Protein AF-A0A257Z783-F1 (afdb_monomer)

Mean predicted aligned error: 19.73 Å

Secondary structure (DSSP, 8-state):
--------------------------------S-TTS----PPPPPTT--HHHHHHHTTT--PPPS---TT---PPPPPP-PPPPPPPPGGG-----

Structure (mmCIF, N/CA/C/O backbone):
data_AF-A0A257Z783-F1
#
_entry.id   AF-A0A257Z783-F1
#
loop_
_atom_site.group_PDB
_atom_site.id
_atom_site.type_symbol
_atom_site.label_atom_id
_atom_site.label_alt_id
_atom_site.label_comp_id
_atom_site.label_asym_id
_atom_site.label_entity_id
_atom_site.label_seq_id
_atom_site.pdbx_PDB_ins_code
_atom_site.Cartn_x
_atom_site.Cartn_y
_atom_site.Cartn_z
_atom_site.occupancy
_atom_site.B_iso_or_equiv
_atom_site.auth_seq_id
_atom_site.auth_comp_id
_atom_site.auth_asym_id
_atom_site.auth_atom_id
_atom_site.pdbx_PDB_model_num
ATOM 1 N N . MET A 1 1 ? 47.868 -20.143 42.352 1.00 42.81 1 MET A N 1
ATOM 2 C CA . MET A 1 1 ? 47.563 -21.199 41.360 1.00 42.81 1 MET A CA 1
ATOM 3 C C . MET A 1 1 ? 46.332 -20.704 40.606 1.00 42.81 1 MET A C 1
ATOM 5 O O . MET A 1 1 ? 45.280 -20.632 41.211 1.00 42.81 1 MET A O 1
ATOM 9 N N . ARG A 1 2 ? 46.517 -19.899 39.553 1.00 41.31 2 ARG A N 1
ATOM 10 C CA . ARG A 1 2 ? 46.741 -20.287 38.142 1.00 41.31 2 ARG A CA 1
ATOM 11 C C . ARG A 1 2 ? 45.448 -20.762 37.455 1.00 41.31 2 ARG A C 1
ATOM 13 O O . ARG A 1 2 ? 45.068 -21.914 37.589 1.00 41.31 2 ARG A O 1
ATOM 20 N N . THR A 1 3 ? 44.805 -19.801 36.785 1.00 50.72 3 THR A N 1
ATOM 21 C CA . THR A 1 3 ? 44.270 -19.854 35.408 1.00 50.72 3 THR A CA 1
ATOM 22 C C . THR A 1 3 ? 44.283 -21.204 34.683 1.00 50.72 3 THR A C 1
ATOM 24 O O . THR A 1 3 ? 45.348 -21.802 34.595 1.00 50.72 3 THR A O 1
ATOM 27 N N . LEU A 1 4 ? 43.136 -21.567 34.077 1.00 49.03 4 LEU A N 1
ATOM 28 C CA . LEU A 1 4 ? 42.863 -22.481 32.933 1.00 49.03 4 LEU A CA 1
ATOM 29 C C . LEU A 1 4 ? 41.532 -23.208 33.247 1.00 49.03 4 LEU A C 1
ATOM 31 O O . LEU A 1 4 ? 41.415 -23.806 34.302 1.00 49.03 4 LEU A O 1
ATOM 35 N N . ALA A 1 5 ? 40.461 -23.170 32.456 1.00 48.25 5 ALA A N 1
ATOM 36 C CA . ALA A 1 5 ? 40.423 -23.269 31.009 1.00 48.25 5 ALA A CA 1
ATOM 37 C C . ALA A 1 5 ? 39.162 -22.595 30.425 1.00 48.25 5 ALA A C 1
ATOM 39 O O . ALA A 1 5 ? 38.062 -23.140 30.450 1.00 48.25 5 ALA A O 1
ATOM 40 N N . LEU A 1 6 ? 39.362 -21.416 29.836 1.00 52.78 6 LEU A N 1
ATOM 41 C CA . LEU A 1 6 ? 38.673 -21.007 28.615 1.00 52.78 6 LEU A CA 1
ATOM 42 C C . LEU A 1 6 ? 39.335 -21.787 27.473 1.00 52.78 6 LEU A C 1
ATOM 44 O O . LEU A 1 6 ? 40.417 -21.388 27.063 1.00 52.78 6 LEU A O 1
ATOM 48 N N . SER A 1 7 ? 38.773 -22.911 27.023 1.00 59.12 7 SER A N 1
ATOM 49 C CA . SER A 1 7 ? 39.060 -23.482 25.693 1.00 59.12 7 SER A CA 1
ATOM 50 C C . SER A 1 7 ? 38.264 -24.770 25.468 1.00 59.12 7 SER A C 1
ATOM 52 O O . SER A 1 7 ? 38.707 -25.848 25.842 1.00 59.12 7 SER A O 1
ATOM 54 N N . PHE A 1 8 ? 37.099 -24.661 24.837 1.00 45.12 8 PHE A N 1
ATOM 55 C CA . PHE A 1 8 ? 36.646 -25.641 23.848 1.00 45.12 8 PHE A CA 1
ATOM 56 C C . PHE A 1 8 ? 35.930 -24.817 22.768 1.00 45.12 8 PHE A C 1
ATOM 58 O O . PHE A 1 8 ? 34.838 -24.306 22.978 1.00 45.12 8 PHE A O 1
ATOM 65 N N . CYS A 1 9 ? 36.678 -24.422 21.735 1.00 40.00 9 CYS A N 1
ATOM 66 C CA . CYS A 1 9 ? 36.524 -25.036 20.414 1.00 40.00 9 CYS A CA 1
ATOM 67 C C . CYS A 1 9 ? 35.132 -24.679 19.846 1.00 40.00 9 CYS A C 1
ATOM 69 O O . CYS A 1 9 ? 34.186 -25.436 19.991 1.00 40.00 9 CYS A O 1
ATOM 71 N N . ALA A 1 10 ? 34.876 -23.463 19.356 1.00 50.22 10 ALA A N 1
ATOM 72 C CA . ALA A 1 10 ? 35.476 -22.896 18.147 1.00 50.22 10 ALA A CA 1
ATOM 73 C C . ALA A 1 10 ? 35.578 -23.930 17.017 1.00 50.22 10 ALA A C 1
ATOM 75 O O . ALA A 1 10 ? 36.682 -24.232 16.599 1.00 50.22 10 ALA A O 1
ATOM 76 N N . LEU A 1 11 ? 34.454 -24.503 16.574 1.00 50.78 11 LEU A N 1
ATOM 77 C CA . LEU A 1 11 ? 34.279 -25.144 15.262 1.00 50.78 11 LEU A CA 1
ATOM 78 C C . LEU A 1 11 ? 32.816 -25.587 15.122 1.00 50.78 11 LEU A C 1
ATOM 80 O O . LEU A 1 11 ? 32.258 -26.143 16.059 1.00 50.78 11 LEU A O 1
ATOM 84 N N . SER A 1 12 ? 32.245 -25.413 13.927 1.00 52.25 12 SER A N 1
ATOM 85 C CA . SER A 1 12 ? 30.865 -25.757 13.541 1.00 52.25 12 SER A CA 1
ATOM 86 C C . SER A 1 12 ? 29.859 -24.646 13.885 1.00 52.25 12 SER A C 1
ATOM 88 O O . SER A 1 12 ? 29.563 -24.400 15.042 1.00 52.25 12 SER A O 1
ATOM 90 N N . LEU A 1 13 ? 29.288 -23.896 12.947 1.00 47.78 13 LEU A N 1
ATOM 91 C CA . LEU A 1 13 ? 28.882 -24.313 11.616 1.00 47.78 13 LEU A CA 1
ATOM 92 C C . LEU A 1 13 ? 28.637 -23.055 10.768 1.00 47.78 13 LEU A C 1
ATOM 94 O O . LEU A 1 13 ? 27.625 -22.375 10.916 1.00 47.78 13 LEU A O 1
ATOM 98 N N . CYS A 1 14 ? 29.577 -22.749 9.872 1.00 49.12 14 CYS A N 1
ATOM 99 C CA . CYS A 1 14 ? 29.303 -21.942 8.689 1.00 49.12 14 CYS A CA 1
ATOM 100 C C . CYS A 1 14 ? 28.285 -22.695 7.830 1.00 49.12 14 CYS A C 1
ATOM 102 O O . CYS A 1 14 ? 28.662 -23.559 7.044 1.00 49.12 14 CYS A O 1
ATOM 104 N N . ALA A 1 15 ? 27.004 -22.393 7.970 1.00 54.25 15 ALA A N 1
ATOM 105 C CA . ALA A 1 15 ? 26.013 -22.733 6.965 1.00 54.25 15 ALA A CA 1
ATOM 106 C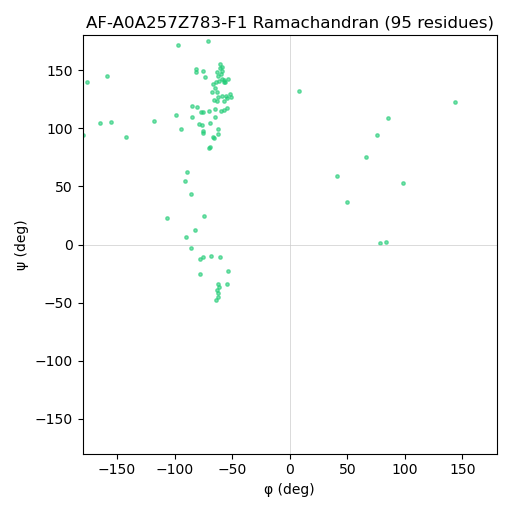 C . ALA A 1 15 ? 24.810 -21.817 7.148 1.00 54.25 15 ALA A C 1
ATOM 108 O O . ALA A 1 15 ? 24.427 -21.543 8.278 1.00 54.25 15 ALA A O 1
ATOM 109 N N . LEU A 1 16 ? 24.187 -21.448 6.028 1.00 52.97 16 LEU A N 1
ATOM 110 C CA . LEU A 1 16 ? 22.890 -20.768 5.917 1.00 52.97 16 LEU A CA 1
ATOM 111 C C . LEU A 1 16 ? 22.962 -19.248 5.708 1.00 52.97 16 LEU A C 1
ATOM 113 O O . LEU A 1 16 ? 22.241 -18.483 6.335 1.00 52.97 16 LEU A O 1
ATOM 117 N N . LEU A 1 17 ? 23.724 -18.816 4.700 1.00 54.75 17 LEU A N 1
ATOM 118 C CA . LEU A 1 17 ? 23.270 -17.699 3.861 1.00 54.75 17 LEU A CA 1
ATOM 119 C C . LEU A 1 17 ? 22.447 -18.274 2.701 1.00 54.75 17 LEU A C 1
ATOM 121 O O . LEU A 1 17 ? 22.829 -18.200 1.537 1.00 54.75 17 LEU A O 1
ATOM 125 N N . ALA A 1 18 ? 21.329 -18.922 3.036 1.00 53.75 18 ALA A N 1
ATOM 126 C CA . ALA A 1 18 ? 20.290 -19.206 2.059 1.00 53.75 18 ALA A CA 1
ATOM 127 C C . ALA A 1 18 ? 19.560 -17.884 1.811 1.00 53.75 18 ALA A C 1
ATOM 129 O O . ALA A 1 18 ? 18.704 -17.482 2.595 1.00 53.75 18 ALA A O 1
ATOM 130 N N . VAL A 1 19 ? 19.959 -17.173 0.755 1.00 56.91 19 VAL A N 1
ATOM 131 C CA . VAL A 1 19 ? 19.202 -16.033 0.233 1.00 56.91 19 VAL A CA 1
ATOM 132 C C . VAL A 1 19 ? 17.858 -16.582 -0.231 1.00 56.91 19 VAL A C 1
ATOM 134 O O . VAL A 1 19 ? 17.748 -17.199 -1.289 1.00 56.91 19 VAL A O 1
ATOM 137 N N . SER A 1 20 ? 16.840 -16.422 0.608 1.00 54.44 20 SER A N 1
ATOM 138 C CA . SER A 1 20 ? 15.463 -16.717 0.259 1.00 54.44 20 SER A CA 1
ATOM 139 C C . SER A 1 20 ? 15.001 -15.679 -0.760 1.00 54.44 20 SER A C 1
ATOM 141 O O . SER A 1 20 ? 14.720 -14.528 -0.433 1.00 54.44 20 SER A O 1
ATOM 143 N N . THR A 1 21 ? 14.917 -16.079 -2.027 1.00 56.47 21 THR A N 1
ATOM 144 C CA . THR A 1 21 ? 14.107 -15.367 -3.017 1.00 56.47 21 THR A CA 1
ATOM 145 C C . THR A 1 21 ? 12.651 -15.535 -2.600 1.00 56.47 21 THR A C 1
ATOM 147 O O . THR A 1 21 ? 12.023 -16.548 -2.910 1.00 56.47 21 THR A O 1
ATOM 150 N N . VAL A 1 22 ? 12.139 -14.585 -1.818 1.00 57.25 22 VAL A N 1
ATOM 151 C CA . VAL A 1 22 ? 10.732 -14.559 -1.417 1.00 57.25 22 VAL A CA 1
ATOM 152 C C . VAL A 1 22 ? 9.910 -14.337 -2.690 1.00 57.25 22 VAL A C 1
ATOM 154 O O . VAL A 1 22 ? 10.079 -13.297 -3.331 1.00 57.25 22 VAL A O 1
ATOM 157 N N . PRO A 1 23 ? 9.055 -15.285 -3.114 1.00 51.84 23 PRO A N 1
ATOM 158 C CA . PRO A 1 23 ? 8.115 -14.999 -4.182 1.00 51.84 23 PRO A CA 1
ATOM 159 C C . PRO A 1 23 ? 7.192 -13.878 -3.699 1.00 51.84 23 PRO A C 1
ATOM 161 O O . PRO A 1 23 ? 6.602 -13.975 -2.624 1.00 51.84 23 PRO A O 1
ATOM 164 N N . VAL A 1 24 ? 7.071 -12.803 -4.482 1.00 56.34 24 VAL A N 1
ATOM 165 C CA . VAL A 1 24 ? 6.038 -11.783 -4.269 1.00 56.34 24 VAL A CA 1
ATOM 166 C C . VAL A 1 24 ? 4.695 -12.460 -4.519 1.00 56.34 24 VAL A C 1
ATOM 168 O O . VAL A 1 24 ? 4.226 -12.581 -5.648 1.00 56.34 24 VAL A O 1
ATOM 171 N N . GLN A 1 25 ? 4.108 -12.992 -3.453 1.00 52.56 25 GLN A N 1
ATOM 172 C CA . GLN A 1 25 ? 2.763 -13.536 -3.465 1.00 52.56 25 GLN A CA 1
ATOM 173 C C . GLN A 1 25 ? 1.803 -12.351 -3.475 1.00 52.56 25 GLN A C 1
ATOM 175 O O . GLN A 1 25 ? 1.745 -11.578 -2.519 1.00 52.56 25 GLN A O 1
ATOM 180 N N . ALA A 1 26 ? 1.062 -12.200 -4.574 1.00 56.12 26 ALA A N 1
ATOM 181 C CA . ALA A 1 26 ? -0.094 -11.319 -4.610 1.00 56.12 26 ALA A CA 1
ATOM 182 C C . ALA A 1 26 ? -0.991 -11.662 -3.412 1.00 56.12 26 ALA A C 1
ATOM 184 O O . ALA A 1 26 ? -1.324 -12.830 -3.196 1.00 56.12 26 ALA A O 1
ATOM 185 N N . GLN A 1 27 ? -1.335 -10.655 -2.607 1.00 56.91 27 GLN A N 1
ATOM 186 C CA . GLN A 1 27 ? -2.197 -10.820 -1.441 1.00 56.91 27 GLN A CA 1
ATOM 187 C C . GLN A 1 27 ? -3.621 -11.118 -1.921 1.00 56.91 27 GLN A C 1
ATOM 189 O O . GLN A 1 27 ? -4.461 -10.229 -2.033 1.00 56.91 27 GLN A O 1
ATOM 194 N N . ILE A 1 28 ? -3.894 -12.385 -2.231 1.00 55.22 28 ILE A N 1
ATOM 195 C CA . ILE A 1 28 ? -5.259 -12.883 -2.354 1.00 55.22 28 ILE A CA 1
ATOM 196 C C . ILE A 1 28 ? -5.852 -12.761 -0.953 1.00 55.22 28 ILE A C 1
ATOM 198 O O . ILE A 1 28 ? -5.417 -13.452 -0.031 1.00 55.22 28 ILE A O 1
ATOM 202 N N . GLY A 1 29 ? -6.790 -11.830 -0.773 1.00 58.88 29 GLY A N 1
ATOM 203 C CA . GLY A 1 29 ? -7.473 -11.653 0.502 1.00 58.88 29 GLY A CA 1
ATOM 204 C C . GLY A 1 29 ? -8.085 -12.982 0.938 1.00 58.88 29 GLY A C 1
ATOM 205 O O . GLY A 1 29 ? -8.949 -13.517 0.250 1.00 58.88 29 GLY A O 1
ATOM 206 N N . THR A 1 30 ? -7.647 -13.518 2.077 1.00 61.41 30 THR A N 1
ATOM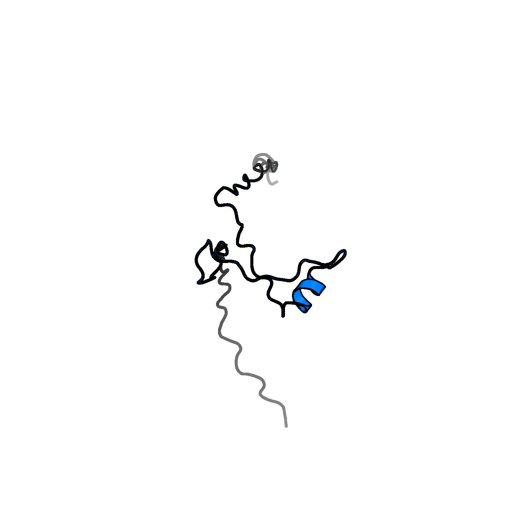 207 C CA . THR A 1 30 ? -8.116 -14.794 2.652 1.00 61.41 30 THR A CA 1
ATOM 208 C C . THR A 1 30 ? -9.508 -14.684 3.277 1.00 61.41 30 THR A C 1
ATOM 210 O O . THR A 1 30 ? -9.860 -15.446 4.174 1.00 61.41 30 THR A O 1
ATOM 213 N N . ASP A 1 31 ? -10.309 -13.718 2.831 1.00 66.75 31 ASP A N 1
ATOM 214 C CA . ASP A 1 31 ? -11.648 -13.500 3.349 1.00 66.75 31 ASP A CA 1
ATOM 215 C C . ASP A 1 31 ? -12.555 -14.653 2.893 1.00 66.75 31 ASP A C 1
ATOM 217 O O . ASP A 1 31 ? -12.806 -14.780 1.693 1.00 66.75 31 ASP A O 1
ATOM 221 N N . PRO A 1 32 ? -13.067 -15.487 3.817 1.00 74.06 32 PRO A N 1
ATOM 222 C CA . PRO A 1 32 ? -13.879 -16.649 3.464 1.00 74.06 32 PRO A CA 1
ATOM 223 C C . PRO A 1 32 ? -15.248 -16.265 2.882 1.00 74.06 32 PRO A C 1
ATOM 225 O O . PRO A 1 32 ? -15.979 -17.127 2.396 1.00 74.06 32 PRO A O 1
ATOM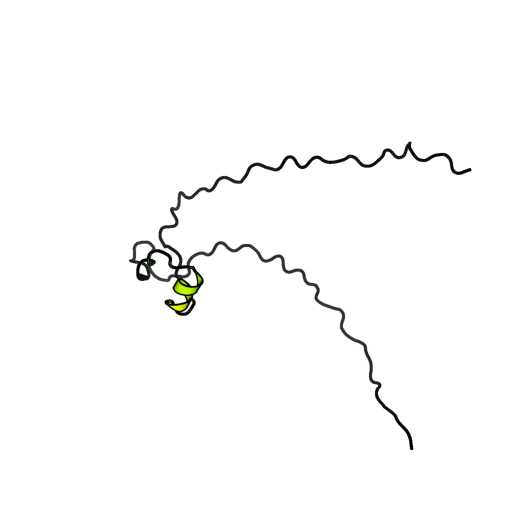 228 N N . ARG A 1 33 ? -15.639 -14.985 2.948 1.00 73.56 33 ARG A N 1
ATOM 229 C CA . ARG A 1 33 ? -16.923 -14.506 2.429 1.00 73.56 33 ARG A CA 1
ATOM 230 C C . ARG A 1 33 ? -16.908 -14.415 0.902 1.00 73.56 33 ARG A C 1
ATOM 232 O O . ARG A 1 33 ? -15.886 -14.048 0.322 1.00 73.56 33 ARG A O 1
ATOM 239 N N . PRO A 1 34 ? -18.055 -14.615 0.230 1.00 76.00 34 PRO A N 1
ATOM 240 C CA . PRO A 1 34 ? -18.128 -14.487 -1.222 1.00 76.00 3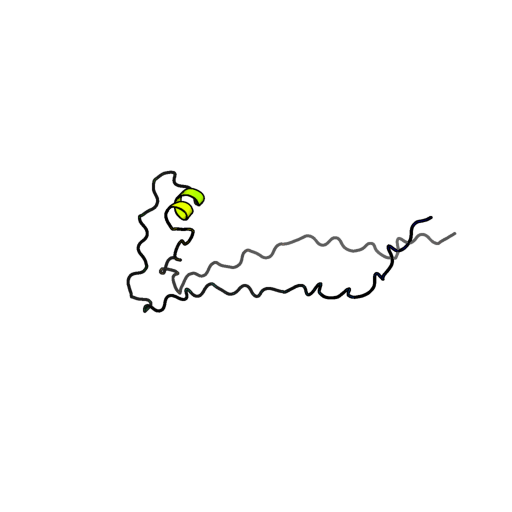4 PRO A CA 1
ATOM 241 C C . PRO A 1 34 ? -17.746 -13.065 -1.686 1.00 76.00 34 PRO A C 1
ATOM 243 O O . PRO A 1 34 ? -17.911 -12.115 -0.911 1.00 76.00 34 PRO A O 1
ATOM 246 N N . PRO A 1 35 ? -17.277 -12.882 -2.936 1.00 70.56 35 PRO A N 1
ATOM 247 C CA . PRO A 1 35 ? -16.834 -11.581 -3.461 1.00 70.56 35 PRO A CA 1
ATOM 248 C C . PRO A 1 35 ? -17.885 -10.471 -3.331 1.00 70.56 35 PRO A C 1
ATOM 250 O O . PRO A 1 35 ? -17.553 -9.327 -3.048 1.00 70.56 35 PRO A O 1
ATOM 253 N N . ASN A 1 36 ? -19.163 -10.840 -3.451 1.00 72.56 36 ASN A N 1
ATOM 254 C CA . ASN A 1 36 ? -20.293 -9.910 -3.404 1.00 72.56 36 ASN A CA 1
ATOM 255 C C . ASN A 1 36 ? -20.786 -9.617 -1.974 1.00 72.56 36 ASN A C 1
ATOM 257 O O . ASN A 1 36 ? -21.723 -8.841 -1.798 1.00 72.56 36 ASN A O 1
ATOM 261 N N . ALA A 1 37 ? -20.216 -10.258 -0.947 1.00 72.75 37 ALA A N 1
ATOM 262 C CA . ALA A 1 37 ? -20.577 -9.963 0.435 1.00 72.75 37 ALA A CA 1
ATOM 263 C C . ALA A 1 37 ? -19.984 -8.615 0.879 1.00 72.75 37 ALA A C 1
ATOM 265 O O . ALA A 1 37 ? -18.832 -8.314 0.538 1.00 72.75 37 ALA A O 1
AT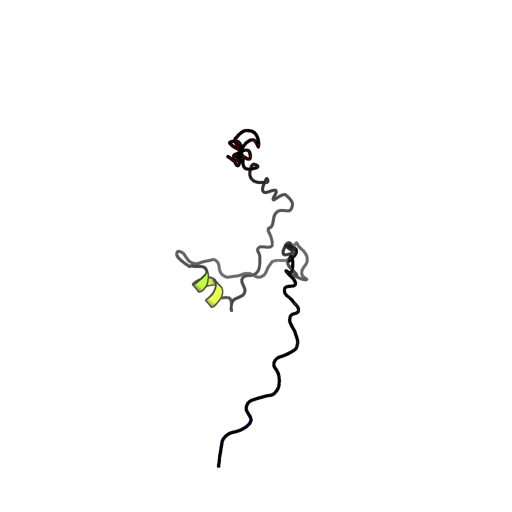OM 266 N N . PRO A 1 38 ? -20.709 -7.839 1.707 1.00 70.88 38 PRO A N 1
ATOM 267 C CA . PRO A 1 38 ? -20.157 -6.653 2.349 1.00 70.88 38 PRO A CA 1
ATOM 268 C C . PRO A 1 38 ? -18.839 -6.980 3.066 1.00 70.88 38 PRO A C 1
ATOM 270 O O . PRO A 1 38 ? -18.761 -7.951 3.825 1.00 70.88 38 PRO A O 1
ATOM 273 N N . GLY A 1 39 ? -17.795 -6.192 2.795 1.00 69.75 39 GLY A N 1
ATOM 274 C CA . GLY A 1 39 ? -16.496 -6.313 3.460 1.00 69.75 39 GLY A CA 1
ATOM 275 C C . GLY A 1 39 ? -16.532 -5.860 4.922 1.00 69.75 39 GLY A C 1
ATOM 276 O O . GLY A 1 39 ? -17.567 -5.392 5.396 1.00 69.75 39 GLY A O 1
ATOM 277 N N . PRO A 1 40 ? -15.432 -6.015 5.680 1.00 72.75 40 PRO A N 1
ATOM 278 C CA . PRO A 1 40 ? -15.347 -5.421 7.008 1.00 72.75 40 PRO A CA 1
ATOM 279 C C . PRO A 1 40 ? -15.411 -3.897 6.854 1.00 72.75 40 PRO A C 1
ATOM 281 O O . PRO A 1 40 ? -14.625 -3.318 6.104 1.00 72.75 40 PRO A O 1
ATOM 284 N N . ALA A 1 41 ? -16.365 -3.258 7.525 1.00 70.94 41 ALA A N 1
ATOM 285 C CA . ALA A 1 41 ? -16.493 -1.809 7.506 1.00 70.94 41 ALA A CA 1
ATOM 286 C C . ALA A 1 41 ? -15.561 -1.220 8.567 1.00 70.94 41 ALA A C 1
ATOM 288 O O . ALA A 1 41 ? -15.803 -1.377 9.763 1.00 70.94 41 ALA A O 1
ATOM 289 N N . LEU A 1 42 ? -14.497 -0.551 8.127 1.00 77.69 42 LEU A N 1
ATOM 290 C CA . LEU A 1 42 ? -13.797 0.388 8.992 1.00 77.69 42 LEU A CA 1
ATOM 291 C C . LEU A 1 42 ? -14.549 1.724 9.005 1.00 77.69 42 LEU A C 1
ATOM 293 O O . LEU A 1 42 ? -15.137 2.099 7.984 1.00 77.69 42 LEU A O 1
ATOM 297 N N . PRO A 1 43 ? -14.510 2.469 10.124 1.00 79.31 43 PRO A N 1
ATOM 298 C CA . PRO A 1 43 ? -14.889 3.872 10.109 1.00 79.31 43 PRO A CA 1
ATOM 299 C C . PRO A 1 43 ? -14.080 4.605 9.027 1.00 79.31 43 PRO A C 1
ATOM 301 O O . PRO A 1 43 ? -12.900 4.289 8.841 1.00 79.31 43 PRO A O 1
ATOM 304 N N . PRO A 1 44 ? -14.681 5.565 8.307 1.00 81.50 44 PRO A N 1
ATOM 305 C CA . PRO A 1 44 ? -13.954 6.335 7.310 1.00 81.50 44 PRO A CA 1
ATOM 306 C C . PRO A 1 44 ? -12.775 7.083 7.959 1.00 81.50 44 PRO A C 1
ATOM 308 O O . PRO A 1 44 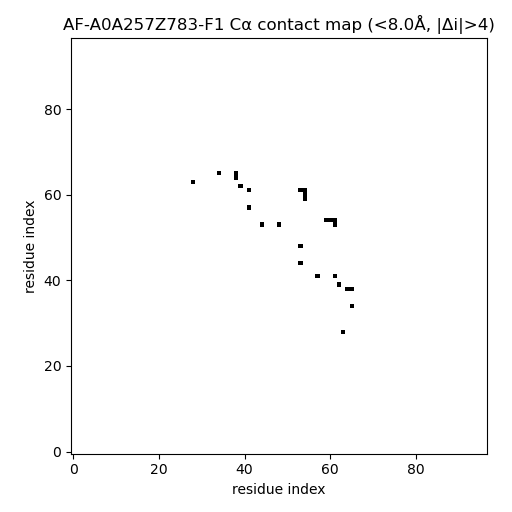? -12.900 7.508 9.114 1.00 81.50 44 PRO A O 1
ATOM 311 N N . PRO A 1 45 ? -11.658 7.269 7.229 1.00 83.81 45 PRO A N 1
ATOM 312 C CA . PRO A 1 45 ? -10.538 8.056 7.721 1.00 83.81 45 PRO A CA 1
ATOM 313 C C . PRO A 1 45 ? -10.968 9.477 8.084 1.00 83.81 45 PRO A C 1
ATOM 315 O O . PRO A 1 45 ? -11.784 10.092 7.388 1.00 83.81 45 PRO A O 1
ATOM 318 N N . GLN A 1 46 ? -10.411 10.008 9.166 1.00 89.56 46 GLN A N 1
ATOM 319 C CA . GLN A 1 46 ? -10.649 11.391 9.575 1.00 89.56 46 GLN A CA 1
ATOM 320 C C . GLN A 1 46 ? -9.749 12.356 8.780 1.00 89.56 46 GLN A C 1
ATOM 322 O O . GLN A 1 46 ? -8.643 11.986 8.377 1.00 89.56 46 GLN A O 1
ATOM 327 N N . PRO A 1 47 ? -10.175 13.611 8.544 1.00 92.06 47 PRO A N 1
ATOM 328 C CA . PRO A 1 47 ? -9.319 14.604 7.900 1.00 92.06 47 PRO A CA 1
ATOM 329 C C . PRO A 1 47 ? -8.012 14.807 8.682 1.00 92.06 47 PRO A C 1
ATOM 331 O O . PRO A 1 47 ? -8.044 15.138 9.864 1.00 92.06 47 PRO A O 1
ATOM 334 N N . GLY A 1 48 ? -6.868 14.624 8.016 1.00 93.00 48 GLY A N 1
ATOM 335 C CA . GLY A 1 48 ? -5.538 14.755 8.628 1.00 93.00 48 GLY A CA 1
ATOM 336 C C . GLY A 1 48 ? -5.037 13.513 9.375 1.00 93.00 48 GLY A C 1
ATOM 337 O O . GLY A 1 48 ? -3.942 13.558 9.930 1.00 93.00 48 GLY A O 1
ATOM 338 N N . GLU A 1 49 ? -5.796 12.416 9.373 1.00 93.50 49 GLU A N 1
ATOM 339 C CA . GLU A 1 49 ? -5.383 11.144 9.969 1.00 93.50 49 GLU A CA 1
ATOM 340 C C . GLU A 1 49 ? -4.215 10.524 9.191 1.00 93.50 49 GLU A C 1
ATOM 342 O O . GLU A 1 49 ? -4.248 10.430 7.961 1.00 93.50 49 GLU A O 1
ATOM 347 N N . ASN A 1 50 ? -3.171 10.104 9.907 1.00 94.31 50 ASN A N 1
ATOM 348 C CA . ASN A 1 50 ? -2.042 9.392 9.314 1.00 94.31 50 ASN A CA 1
ATOM 349 C C . ASN A 1 50 ? -2.195 7.865 9.475 1.00 94.31 50 ASN A C 1
ATOM 351 O O . ASN A 1 50 ? -3.076 7.369 10.178 1.00 94.31 50 ASN A O 1
ATOM 355 N N . LEU A 1 51 ? -1.316 7.097 8.824 1.00 92.12 51 LEU A N 1
ATOM 356 C CA . LEU A 1 51 ? -1.369 5.631 8.872 1.00 92.12 51 LEU A CA 1
ATOM 357 C C . LEU A 1 51 ? -1.192 5.076 10.294 1.00 92.12 51 LEU A C 1
ATOM 359 O O . LEU A 1 51 ? -1.828 4.087 10.647 1.00 92.12 51 LEU A O 1
ATOM 363 N N . THR A 1 52 ? -0.346 5.703 11.111 1.00 94.94 52 THR A N 1
ATOM 364 C CA . THR A 1 52 ? -0.124 5.295 12.504 1.00 94.94 52 THR A CA 1
ATOM 365 C C . THR A 1 52 ? -1.410 5.426 13.316 1.00 94.94 52 THR A C 1
ATOM 367 O O . THR A 1 52 ? -1.781 4.500 14.031 1.00 94.94 52 THR A O 1
ATOM 370 N N . ASP A 1 53 ? -2.126 6.539 13.162 1.00 93.69 53 ASP A N 1
ATOM 371 C CA . ASP A 1 53 ? -3.406 6.787 13.830 1.00 93.69 53 ASP A CA 1
ATOM 372 C C . ASP A 1 53 ? -4.463 5.761 13.407 1.00 93.69 53 ASP A C 1
ATOM 374 O O . ASP A 1 53 ? -5.183 5.211 14.245 1.00 93.69 53 ASP A O 1
ATOM 378 N N . GLN A 1 54 ? -4.502 5.444 12.111 1.00 91.56 54 GLN A N 1
ATOM 379 C CA . GLN A 1 54 ? -5.413 4.447 11.566 1.00 91.56 54 GLN A CA 1
ATOM 380 C C . GLN A 1 54 ? -5.116 3.050 12.129 1.00 91.56 54 GLN A C 1
ATOM 382 O O . GLN A 1 54 ? -6.027 2.382 12.610 1.00 91.56 54 GLN A O 1
ATOM 387 N N . LEU A 1 55 ? -3.847 2.631 12.139 1.00 92.31 55 LEU A N 1
ATOM 388 C CA . LEU A 1 55 ? -3.430 1.338 12.686 1.00 92.31 55 LEU A CA 1
ATOM 389 C C . LEU A 1 55 ? -3.706 1.233 14.189 1.00 92.31 55 LEU A C 1
ATOM 391 O O . LEU A 1 55 ? -4.158 0.186 14.646 1.00 92.31 55 LEU A O 1
ATOM 395 N N . ASN A 1 56 ? -3.495 2.311 14.948 1.00 93.31 56 ASN A N 1
ATOM 396 C CA . ASN A 1 56 ? -3.804 2.356 16.377 1.00 93.31 56 ASN A CA 1
ATOM 397 C C . ASN A 1 56 ? -5.302 2.153 16.653 1.00 93.31 56 ASN A C 1
ATOM 399 O O . ASN A 1 56 ? -5.659 1.555 17.663 1.00 93.31 56 ASN A O 1
ATOM 403 N N . ARG A 1 57 ? -6.188 2.633 15.768 1.00 89.81 57 ARG A N 1
ATOM 404 C CA . ARG A 1 57 ? -7.643 2.446 15.904 1.00 89.81 57 ARG A CA 1
ATOM 405 C C . ARG A 1 57 ? -8.105 1.048 15.486 1.00 89.81 57 ARG A C 1
ATOM 407 O O . ARG A 1 57 ? -9.159 0.607 15.931 1.00 89.81 57 ARG A O 1
ATOM 414 N N . THR A 1 58 ? -7.361 0.375 14.613 1.00 89.31 58 THR A N 1
ATOM 415 C CA . THR A 1 58 ? -7.749 -0.921 14.039 1.00 89.31 58 THR A CA 1
ATOM 416 C C . THR A 1 58 ? -6.955 -2.092 14.612 1.00 89.31 58 THR A C 1
ATOM 418 O O . THR A 1 58 ? -6.808 -3.107 13.934 1.00 89.31 58 THR A O 1
ATOM 421 N N . ASP A 1 59 ? -6.386 -1.944 15.814 1.00 90.06 59 ASP A N 1
ATOM 422 C CA . ASP A 1 59 ? -5.543 -2.956 16.471 1.00 90.06 59 ASP A CA 1
ATOM 423 C C . ASP A 1 59 ? -4.433 -3.503 15.549 1.00 90.06 59 ASP A C 1
ATOM 425 O O . ASP A 1 59 ? -4.112 -4.691 15.532 1.00 90.06 59 ASP A O 1
ATOM 429 N N . GLY A 1 60 ? -3.866 -2.625 14.717 1.00 90.88 60 GLY A N 1
ATOM 430 C CA . GLY A 1 60 ? -2.823 -2.949 13.745 1.00 90.88 60 GLY A CA 1
ATOM 431 C C . GLY A 1 60 ? -3.303 -3.638 12.462 1.00 90.88 60 GLY A C 1
ATOM 432 O O . GLY A 1 60 ? -2.472 -3.938 11.606 1.00 90.88 60 GLY A O 1
ATOM 433 N N . VAL A 1 61 ? -4.608 -3.877 12.279 1.00 88.38 61 VAL A N 1
ATOM 434 C CA . VAL A 1 61 ? -5.154 -4.598 11.115 1.00 88.38 61 VAL A CA 1
ATOM 435 C C . VAL A 1 61 ? -6.088 -3.717 10.288 1.00 88.38 61 VAL A C 1
ATOM 437 O O . VAL A 1 61 ? -7.242 -3.496 10.644 1.00 88.38 61 VAL A O 1
ATOM 440 N N . ILE A 1 62 ? -5.617 -3.278 9.119 1.00 86.38 62 ILE A N 1
ATOM 441 C CA . ILE A 1 62 ? -6.457 -2.619 8.111 1.00 86.38 62 ILE A CA 1
ATOM 442 C C . ILE A 1 62 ? -6.830 -3.667 7.054 1.00 86.38 62 ILE A C 1
ATOM 444 O O . ILE A 1 62 ? -5.948 -4.129 6.323 1.00 86.38 62 ILE A O 1
ATOM 448 N N . PRO A 1 63 ? -8.105 -4.086 6.963 1.00 80.25 63 PRO A N 1
ATOM 449 C CA . PRO A 1 63 ? -8.520 -5.050 5.963 1.00 80.25 63 PRO A CA 1
ATOM 450 C C . PRO A 1 63 ? -8.345 -4.462 4.556 1.00 80.25 63 PRO A C 1
ATOM 452 O O . PRO A 1 63 ? -8.647 -3.284 4.338 1.00 80.25 63 PRO A O 1
ATOM 455 N N . PRO A 1 64 ? -7.883 -5.271 3.587 1.00 75.56 64 PRO A N 1
ATOM 456 C CA . PRO A 1 64 ? -7.735 -4.819 2.215 1.00 75.56 64 PRO A CA 1
ATOM 457 C C . PRO A 1 64 ? -9.096 -4.443 1.629 1.00 75.56 64 PRO A C 1
ATOM 459 O O . PRO A 1 64 ? -10.133 -5.033 1.953 1.00 75.56 64 PRO A O 1
ATOM 462 N N . THR A 1 65 ? -9.091 -3.469 0.725 1.00 74.31 65 THR A N 1
ATOM 463 C CA . THR A 1 65 ? -10.287 -3.125 -0.036 1.00 74.31 65 THR A CA 1
ATOM 464 C C . THR A 1 65 ? -10.688 -4.319 -0.904 1.00 74.31 65 THR A C 1
ATOM 466 O O . THR A 1 65 ? -9.871 -4.906 -1.607 1.00 74.31 65 THR A O 1
ATOM 469 N N . ARG A 1 66 ? -11.970 -4.705 -0.864 1.00 71.44 66 ARG A N 1
ATOM 470 C CA . ARG A 1 66 ? -12.493 -5.790 -1.720 1.00 71.44 66 ARG A CA 1
ATOM 471 C C . ARG A 1 66 ? -12.746 -5.341 -3.165 1.00 71.44 66 ARG A C 1
ATOM 473 O O . ARG A 1 66 ? -12.912 -6.182 -4.036 1.00 71.44 66 ARG A O 1
ATOM 480 N N . ASN A 1 67 ? -12.720 -4.031 -3.420 1.00 65.75 67 ASN A N 1
ATOM 481 C CA . ASN A 1 67 ? -12.869 -3.423 -4.745 1.00 65.75 67 ASN A CA 1
ATOM 482 C C . ASN A 1 67 ? -11.532 -3.334 -5.503 1.00 65.75 67 ASN A C 1
ATOM 484 O O . ASN A 1 67 ? -11.222 -2.301 -6.095 1.00 65.75 67 ASN A O 1
ATOM 488 N N . VAL A 1 68 ? -10.715 -4.390 -5.479 1.00 65.06 68 VAL A N 1
ATOM 489 C CA . VAL A 1 68 ? -9.649 -4.510 -6.480 1.00 65.06 68 VAL A CA 1
ATOM 490 C C . VAL A 1 68 ? -10.338 -4.941 -7.770 1.00 65.06 68 VAL A C 1
ATOM 492 O O . VAL A 1 68 ? -10.784 -6.079 -7.891 1.00 65.06 68 VAL A O 1
ATOM 495 N N . ASP A 1 69 ? -10.520 -3.984 -8.678 1.00 62.31 69 ASP A N 1
ATOM 496 C CA . ASP A 1 69 ? -11.155 -4.199 -9.977 1.00 62.31 69 ASP A CA 1
ATOM 497 C C . ASP A 1 69 ? -10.425 -5.335 -10.725 1.00 62.31 69 ASP A C 1
ATOM 499 O O . ASP A 1 69 ? -9.204 -5.253 -10.891 1.00 62.31 69 ASP A O 1
ATOM 503 N N . PRO A 1 70 ? -11.125 -6.388 -11.192 1.00 62.28 70 PRO A N 1
ATOM 504 C CA . PRO A 1 70 ? -10.534 -7.416 -12.051 1.00 62.28 70 PRO A CA 1
ATOM 505 C C . PRO A 1 70 ? -9.845 -6.848 -13.303 1.00 62.28 70 PRO A C 1
ATOM 507 O O . PRO A 1 70 ? -8.973 -7.502 -13.870 1.00 62.28 70 PRO A O 1
ATOM 510 N N . GLY A 1 71 ? -10.229 -5.643 -13.735 1.00 66.44 71 GLY A N 1
ATOM 511 C CA . GLY A 1 71 ? -9.623 -4.888 -14.827 1.00 66.44 71 GLY A CA 1
ATOM 512 C C . GLY A 1 71 ? -8.490 -3.944 -14.414 1.00 66.44 71 GLY A C 1
ATOM 513 O O . GLY A 1 71 ? -8.017 -3.187 -15.261 1.00 66.44 71 GLY A O 1
ATOM 514 N N . MET A 1 72 ? -8.038 -3.949 -13.152 1.00 67.25 72 MET A N 1
ATOM 515 C CA . MET A 1 72 ? -6.932 -3.103 -12.694 1.00 67.25 72 MET A CA 1
ATOM 516 C C . MET A 1 72 ? -5.603 -3.572 -13.303 1.00 67.25 72 MET A C 1
ATOM 518 O O . MET A 1 72 ? -4.821 -4.301 -12.697 1.00 67.25 72 MET A O 1
ATOM 522 N N . THR A 1 73 ? -5.327 -3.120 -14.522 1.00 70.06 73 THR A N 1
ATOM 523 C CA . THR A 1 73 ? -4.037 -3.272 -15.189 1.00 70.06 73 THR A CA 1
ATOM 524 C C . THR A 1 73 ? -3.210 -2.017 -14.938 1.00 70.06 73 THR A C 1
ATOM 526 O O . THR A 1 73 ? -3.400 -1.005 -15.612 1.00 70.06 73 THR A O 1
ATOM 529 N N . HIS A 1 74 ? -2.289 -2.049 -13.973 1.00 73.31 74 HIS A N 1
ATOM 530 C CA . HIS A 1 74 ? -1.226 -1.044 -13.936 1.00 73.31 74 HIS A CA 1
ATOM 531 C C . HIS A 1 74 ? -0.198 -1.436 -15.010 1.00 73.31 74 HIS A C 1
ATOM 533 O O . HIS A 1 74 ? 0.396 -2.512 -14.890 1.00 73.31 74 HIS A O 1
ATOM 539 N N . PRO A 1 75 ? -0.012 -0.649 -16.088 1.00 79.38 75 PRO A N 1
ATOM 540 C CA . PRO A 1 75 ? 0.966 -0.990 -17.111 1.00 79.38 75 PRO A CA 1
ATOM 541 C C . PRO A 1 75 ? 2.362 -1.012 -16.490 1.00 79.38 75 PRO A C 1
ATOM 543 O O . PRO A 1 75 ? 2.664 -0.219 -15.599 1.00 79.38 75 PRO A O 1
ATOM 546 N N . ALA A 1 76 ? 3.223 -1.916 -16.958 1.00 80.25 76 ALA A N 1
ATOM 547 C CA . ALA A 1 76 ? 4.608 -1.922 -16.510 1.00 80.25 76 ALA A CA 1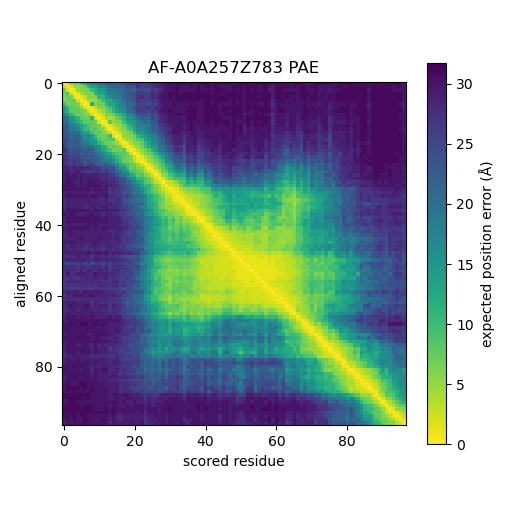
ATOM 548 C C . ALA A 1 76 ? 5.250 -0.545 -16.784 1.00 80.25 76 ALA A C 1
ATOM 550 O O . ALA A 1 76 ? 4.992 0.045 -17.841 1.00 80.25 76 ALA A O 1
ATOM 551 N N . PRO A 1 77 ? 6.077 -0.021 -15.862 1.00 82.50 77 PRO A N 1
ATOM 552 C CA . PRO A 1 77 ? 6.850 1.179 -16.138 1.00 82.50 77 PRO A CA 1
ATOM 553 C C . PRO A 1 77 ? 7.750 0.947 -17.364 1.00 82.50 77 PRO A C 1
ATOM 555 O O . PRO A 1 77 ? 8.134 -0.196 -17.641 1.00 82.50 77 PRO A O 1
ATOM 558 N N . PRO A 1 78 ? 8.100 2.005 -18.114 1.00 83.44 78 PRO A N 1
ATOM 559 C CA . PRO A 1 78 ? 8.994 1.873 -19.255 1.00 83.44 78 PRO A CA 1
ATOM 560 C C . PRO A 1 78 ? 10.333 1.260 -18.823 1.00 83.44 78 PRO A C 1
ATOM 562 O O . PRO A 1 78 ? 10.874 1.597 -17.767 1.00 83.44 78 PRO A O 1
ATOM 565 N N . VAL A 1 79 ? 10.876 0.365 -19.652 1.00 82.38 79 VAL A N 1
ATOM 566 C CA . VAL A 1 79 ? 12.232 -0.171 -19.467 1.00 82.38 79 VAL A CA 1
ATOM 567 C C . VAL A 1 79 ? 13.239 0.978 -19.472 1.00 82.38 79 VAL A C 1
ATOM 569 O O . VAL A 1 79 ? 13.241 1.813 -20.376 1.00 82.38 79 VAL A O 1
ATOM 572 N N . GLY A 1 80 ? 14.085 1.031 -18.442 1.00 80.00 80 GLY A N 1
ATOM 573 C CA . GLY A 1 80 ? 15.122 2.050 -18.324 1.00 80.00 80 GLY A CA 1
ATOM 574 C C . GLY A 1 80 ? 16.193 1.896 -19.403 1.00 80.00 80 GLY A C 1
ATOM 575 O O . GLY A 1 80 ? 16.650 0.791 -19.686 1.00 80.00 80 GLY A O 1
ATOM 576 N N . THR A 1 81 ? 16.634 3.012 -19.979 1.00 80.88 81 THR A N 1
ATOM 577 C CA . THR A 1 81 ? 17.753 3.067 -20.932 1.00 80.88 81 THR A CA 1
ATOM 578 C C . THR A 1 81 ? 19.068 3.304 -20.196 1.00 80.88 81 THR A C 1
ATOM 580 O O . THR A 1 81 ? 19.759 4.286 -20.467 1.00 80.88 81 THR A O 1
ATOM 583 N N . THR A 1 82 ? 19.394 2.468 -19.206 1.00 83.44 82 THR A N 1
ATOM 584 C CA . THR A 1 82 ? 20.649 2.623 -18.459 1.00 83.44 82 THR A CA 1
ATOM 585 C C . THR A 1 82 ? 21.819 2.575 -19.448 1.00 83.44 82 THR A C 1
ATOM 587 O O . THR A 1 82 ? 21.997 1.546 -20.105 1.00 83.44 82 THR A O 1
ATOM 590 N N . PRO A 1 83 ? 22.598 3.661 -19.607 1.00 83.19 83 PRO A N 1
ATOM 591 C CA . PRO A 1 83 ? 23.700 3.674 -20.556 1.00 83.19 83 PRO A CA 1
ATOM 592 C C . PRO A 1 83 ? 24.765 2.672 -20.106 1.00 83.19 83 PRO A C 1
ATOM 594 O O . PRO A 1 83 ? 25.260 2.739 -18.981 1.00 83.19 83 PRO A O 1
ATOM 597 N N . VAL A 1 84 ? 25.109 1.730 -20.984 1.00 86.44 84 VAL A N 1
ATOM 598 C CA . VAL A 1 84 ? 26.216 0.794 -20.764 1.00 86.44 84 VAL A CA 1
ATOM 599 C C . VAL A 1 84 ? 27.501 1.474 -21.223 1.00 86.44 84 VAL A C 1
ATOM 601 O O . VAL A 1 84 ? 27.625 1.821 -22.395 1.00 86.44 84 VAL A O 1
ATOM 604 N N . ILE A 1 85 ? 28.454 1.661 -20.308 1.00 86.12 85 ILE A N 1
ATOM 605 C CA . ILE A 1 85 ? 29.824 2.054 -20.655 1.00 86.12 85 ILE A CA 1
ATOM 606 C C . ILE A 1 85 ? 30.557 0.773 -21.090 1.00 86.12 85 ILE A C 1
ATOM 608 O O . ILE A 1 85 ? 30.638 -0.157 -20.282 1.00 86.12 85 ILE A O 1
ATOM 612 N N . PRO A 1 86 ? 31.051 0.677 -22.340 1.00 82.19 86 PRO A N 1
ATOM 613 C CA . PRO A 1 86 ? 31.820 -0.479 -22.788 1.00 82.19 86 PRO A CA 1
ATOM 614 C C . PRO A 1 86 ? 33.081 -0.682 -21.933 1.00 82.19 86 PRO A C 1
ATOM 616 O O . PRO A 1 86 ? 33.648 0.299 -21.444 1.00 82.19 86 PRO A O 1
ATOM 619 N N . PRO A 1 87 ? 33.544 -1.930 -21.747 1.00 82.31 87 PRO A N 1
ATOM 620 C CA . PRO A 1 87 ? 34.855 -2.166 -21.157 1.00 82.31 87 PRO A CA 1
ATOM 621 C C . PRO A 1 87 ? 35.955 -1.526 -22.028 1.00 82.31 87 PRO A C 1
ATOM 623 O O . PRO A 1 87 ? 35.767 -1.405 -23.239 1.00 82.31 87 PRO A O 1
ATOM 626 N N . PRO A 1 88 ? 37.095 -1.124 -21.439 1.00 82.25 88 PRO A N 1
ATOM 627 C CA . PRO A 1 88 ? 38.228 -0.613 -22.205 1.00 82.25 88 PRO A CA 1
ATOM 628 C C . PRO A 1 88 ? 38.761 -1.685 -23.168 1.00 82.25 88 PRO A C 1
ATOM 630 O O . PRO A 1 88 ? 38.829 -2.86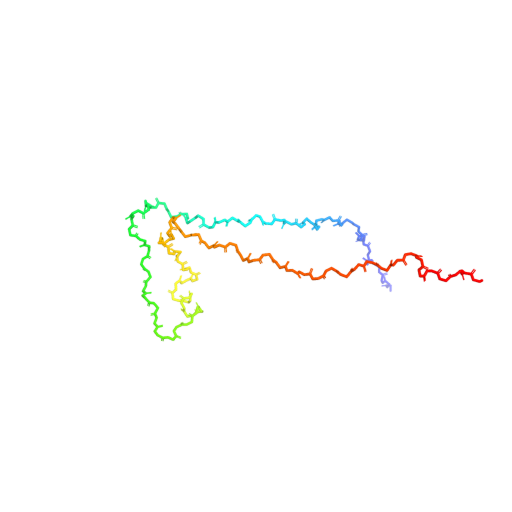6 -22.812 1.00 82.25 88 PRO A O 1
ATOM 633 N N . ASP A 1 89 ? 39.150 -1.276 -24.378 1.00 78.19 89 ASP A N 1
ATOM 634 C CA . ASP A 1 89 ? 39.754 -2.171 -25.362 1.00 78.19 89 ASP A CA 1
ATOM 635 C C . ASP A 1 89 ? 41.108 -2.686 -24.847 1.00 78.19 89 ASP A C 1
ATOM 637 O O . ASP A 1 89 ? 41.958 -1.927 -24.384 1.00 78.19 89 ASP A O 1
ATOM 641 N N . LEU A 1 90 ? 41.360 -3.994 -24.977 1.00 64.56 90 LEU A N 1
ATOM 642 C CA . LEU A 1 90 ? 42.629 -4.629 -24.572 1.00 64.56 90 LEU A CA 1
ATOM 643 C C . LEU A 1 90 ? 43.866 -4.083 -25.320 1.00 64.56 90 LEU A C 1
ATOM 645 O O . LEU A 1 90 ? 44.998 -4.366 -24.920 1.00 64.56 90 LEU A O 1
ATOM 649 N N . ASN A 1 91 ? 43.660 -3.287 -26.374 1.00 60.53 91 ASN A N 1
ATOM 650 C CA . ASN A 1 91 ? 44.717 -2.628 -27.141 1.00 60.53 91 ASN A CA 1
ATOM 651 C C . ASN A 1 91 ? 45.334 -1.414 -26.425 1.00 60.53 91 ASN A C 1
ATOM 653 O O . ASN A 1 91 ? 46.400 -0.967 -26.838 1.00 60.53 91 ASN A O 1
ATOM 657 N N . ASP A 1 92 ? 44.739 -0.941 -25.326 1.00 60.47 92 ASP A N 1
ATOM 658 C CA . ASP A 1 92 ? 45.323 0.101 -24.469 1.00 60.47 92 ASP A CA 1
ATOM 659 C C . ASP A 1 92 ? 46.343 -0.457 -23.461 1.00 60.47 92 ASP A C 1
ATOM 661 O O . ASP A 1 92 ? 46.752 0.239 -22.534 1.00 60.47 92 ASP A O 1
ATOM 665 N N . THR A 1 93 ? 46.784 -1.712 -23.618 1.00 63.06 93 THR A N 1
ATOM 666 C CA . THR A 1 93 ? 47.907 -2.247 -22.839 1.00 63.06 93 THR A CA 1
ATOM 667 C C . THR A 1 93 ? 49.217 -1.742 -23.457 1.00 63.06 93 THR A C 1
ATOM 669 O O . THR A 1 93 ? 49.632 -2.281 -24.488 1.00 63.06 93 THR A O 1
ATOM 672 N N . PRO A 1 94 ? 49.913 -0.741 -22.876 1.00 67.06 94 PRO A N 1
ATOM 673 C CA . PRO A 1 94 ? 51.253 -0.402 -23.333 1.00 67.06 94 PRO A CA 1
ATOM 674 C C . PRO A 1 94 ? 52.155 -1.639 -23.191 1.00 67.06 94 PRO A C 1
ATOM 676 O O . PRO A 1 94 ? 52.001 -2.396 -22.223 1.00 67.06 94 PRO A O 1
ATOM 679 N N . PRO A 1 95 ? 53.087 -1.881 -24.132 1.00 69.69 95 PRO A N 1
ATOM 680 C CA . PRO A 1 95 ? 54.001 -3.009 -24.022 1.00 69.69 95 PRO A CA 1
ATOM 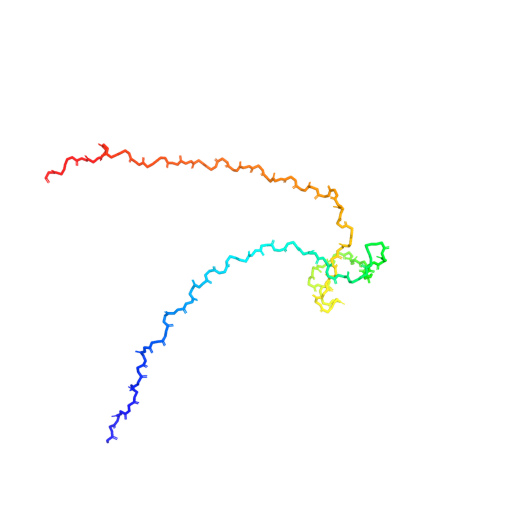681 C C . PRO A 1 95 ? 54.738 -2.911 -22.684 1.00 69.69 95 PRO A C 1
ATOM 683 O O . PRO A 1 95 ? 55.291 -1.859 -22.356 1.00 69.69 95 PRO A O 1
ATOM 686 N N . ARG A 1 96 ? 54.727 -3.994 -21.895 1.00 67.56 96 ARG A N 1
ATOM 687 C CA . ARG A 1 96 ? 55.581 -4.075 -20.705 1.00 67.56 96 ARG A CA 1
ATOM 688 C C . ARG A 1 96 ? 57.033 -3.935 -21.169 1.00 67.56 96 ARG A C 1
ATOM 690 O O . ARG A 1 96 ? 57.499 -4.791 -21.920 1.00 67.56 96 ARG A O 1
ATOM 697 N N . GLN A 1 97 ? 57.688 -2.849 -20.762 1.00 60.28 97 GLN A N 1
ATOM 698 C CA . GLN A 1 97 ? 59.142 -2.700 -20.839 1.00 60.28 97 GLN A CA 1
ATOM 699 C C . GLN A 1 97 ? 59.813 -3.486 -19.716 1.00 60.28 97 GLN A C 1
ATOM 701 O O . GLN A 1 97 ? 59.216 -3.556 -18.615 1.00 60.28 97 GLN A O 1
#

Sequence (97 aa):
MRTLALSFCALSLCALLAVSTVPVQAQIGTDPRPPNAPGPALPPPQPGENLTDQLNRTDGVIPPTRNVDPGMTHPAPPVGTTPVIPPPDLNDTPPRQ

Radius of gyration: 29.37 Å; Cα contacts (8 Å, |Δi|>4): 13; chains: 1; bounding box: 80×40×68 Å

pLDDT: mean 70.28, std 14.95, range [40.0, 94.94]

Foldseek 3Di:
DDDDDPDDDDDDDPDDPPVDPDPPDDCPPPPPDDLPDDDDDDDDDDVPDDPVNVCVVVVNDDRDDSPPPPPPDPDDDDDDPPDDDDDDDPVPDDPDD

Solvent-accessible surface area (backbone atoms only — not comparable to full-atom values): 7494 Å² total; per-residue (Å²): 137,81,92,84,80,96,79,80,75,90,72,89,75,99,76,80,88,71,80,75,81,74,76,87,70,78,82,73,76,85,62,90,62,61,92,87,49,86,72,88,82,70,81,78,84,57,95,90,64,48,72,68,60,52,30,67,75,40,81,70,55,80,80,79,76,84,82,68,56,94,80,72,73,80,74,80,77,79,84,78,83,76,83,79,79,77,80,83,65,82,81,77,59,73,79,86,127